Protein AF-A0A1M5XZ07-F1 (afdb_monomer)

Sequence (79 aa):
MHAGASANASEMQKNEARAAALELLRRSVAFKHDRLAIIRLVDAVKLDAAVESDLWSYCATVANALMDRGQLQKLQARS

Nearest PDB structures (foldseek):
  5lu1-assembly1_B  TM=7.102E-01  e=1.606E+00  Homo sapiens
  5lu1-assembly2_F  TM=6.857E-01  e=3.365E+00  Homo sapiens
  7nix-assembly1_A-2  TM=7.190E-01  e=5.181E+00  Homo sapiens
  7obt-assembly1_A-2  TM=6.463E-01  e=5.861E+00  Homo sapiens
  3p1p-assembly1_A  TM=6.384E-01  e=7.499E+00  Homo sapiens

Foldseek 3Di:
DDPDDDPCDDPVNLVVQLVVLQVQLVVCVVVVVLVSNLVSVVSNVVSVHDHDPVSVVSNVVSVVVVVVVVVVVVVVVVD

Solvent-accessible surface area (backbone atoms only — not comparable to full-atom values): 4546 Å² total; per-residue (Å²): 136,85,74,83,84,58,102,71,68,49,72,66,56,49,50,51,50,23,53,51,30,47,53,53,22,53,49,24,57,75,71,64,37,58,73,58,23,48,53,30,47,53,53,18,56,76,56,71,30,92,75,55,69,68,60,51,51,51,42,52,54,48,52,51,58,51,51,53,53,54,52,52,52,58,54,60,76,73,110

Organism: NCBI:txid658167

pLDDT: mean 87.75, std 14.98, range [37.91, 98.0]

Radius of gyration: 16.46 Å; Cα contacts (8 Å, |Δi|>4): 55; chains: 1; bounding box: 55×35×29 Å

Structure (mmCIF, N/CA/C/O backbone):
data_AF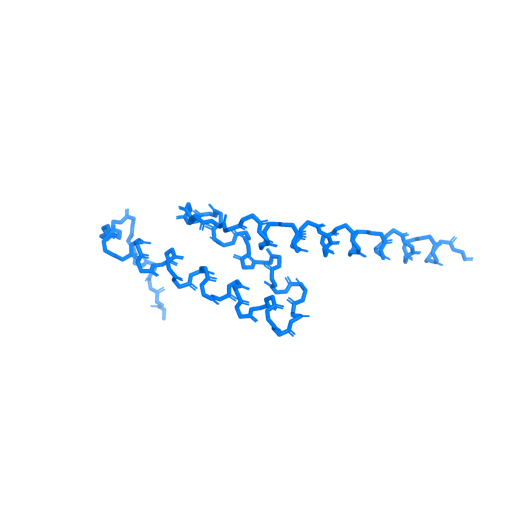-A0A1M5XZ07-F1
#
_entry.id   AF-A0A1M5XZ07-F1
#
loop_
_atom_site.group_PDB
_atom_site.id
_atom_site.type_symbol
_atom_site.label_atom_id
_atom_site.label_alt_id
_atom_site.label_comp_id
_atom_site.label_asym_id
_atom_site.label_entity_id
_atom_site.label_seq_id
_atom_site.pdbx_PDB_ins_code
_atom_site.Cartn_x
_atom_site.Cartn_y
_atom_site.Cartn_z
_atom_site.occupancy
_atom_site.B_iso_or_equiv
_atom_site.auth_seq_id
_atom_site.auth_comp_id
_atom_site.auth_asym_id
_atom_site.auth_atom_id
_atom_site.pdbx_PDB_model_num
ATOM 1 N N . MET A 1 1 ? -5.258 28.299 11.525 1.00 37.91 1 MET A N 1
ATOM 2 C CA . MET A 1 1 ? -5.266 27.229 12.545 1.00 37.91 1 MET A CA 1
ATOM 3 C C . MET A 1 1 ? -6.470 26.344 12.243 1.00 37.91 1 MET A C 1
ATOM 5 O O . MET A 1 1 ? -7.572 26.715 12.617 1.00 37.91 1 MET A O 1
ATOM 9 N N . HIS A 1 2 ? -6.324 25.267 11.464 1.00 45.25 2 HIS A N 1
ATOM 10 C CA . HIS A 1 2 ? -7.459 24.368 11.216 1.00 45.25 2 HIS A CA 1
ATOM 11 C C . HIS A 1 2 ? -7.466 23.286 12.287 1.00 45.25 2 HIS A C 1
ATOM 13 O O . HIS A 1 2 ? -6.632 22.384 12.283 1.00 45.25 2 HIS A O 1
ATOM 19 N N . ALA A 1 3 ? -8.372 23.466 13.247 1.00 47.00 3 ALA A N 1
ATOM 20 C CA . ALA A 1 3 ? -8.698 22.491 14.269 1.00 47.00 3 ALA A CA 1
ATOM 21 C C . ALA A 1 3 ? -9.027 21.145 13.608 1.00 47.00 3 ALA A C 1
ATOM 23 O O . ALA A 1 3 ? -9.809 21.092 12.657 1.00 47.00 3 ALA A O 1
ATOM 24 N N . GLY A 1 4 ? -8.403 20.076 14.106 1.00 51.97 4 GLY A N 1
ATOM 25 C CA . GLY A 1 4 ? -8.691 18.707 13.700 1.00 51.97 4 GLY A CA 1
ATOM 26 C C . GLY A 1 4 ? -10.163 18.398 13.946 1.00 51.97 4 GLY A C 1
ATOM 27 O O . GLY A 1 4 ? -10.599 18.289 15.091 1.00 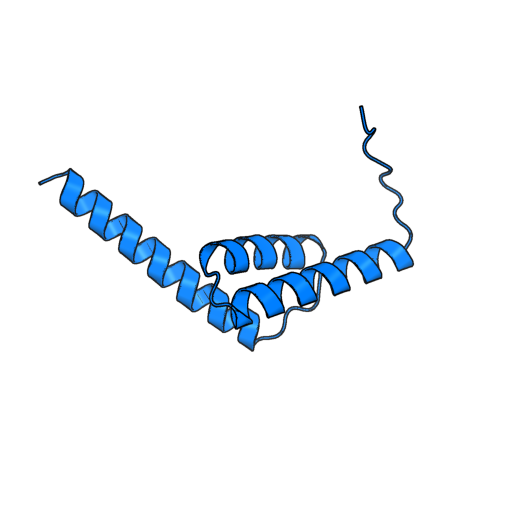51.97 4 GLY A O 1
ATOM 28 N N . ALA A 1 5 ? -10.930 18.304 12.863 1.00 54.03 5 ALA A N 1
ATOM 29 C CA . ALA A 1 5 ? -12.347 18.003 12.921 1.00 54.03 5 ALA A CA 1
ATOM 30 C C . ALA A 1 5 ? -12.547 16.503 13.178 1.00 54.03 5 ALA A C 1
ATOM 32 O O . ALA A 1 5 ? -12.560 15.685 12.266 1.00 54.03 5 ALA A O 1
ATOM 33 N N . SER A 1 6 ? -12.734 16.217 14.464 1.00 55.78 6 SER A N 1
ATOM 34 C CA . SER A 1 6 ? -13.738 15.305 15.006 1.00 55.78 6 SER A CA 1
ATOM 35 C C . SER A 1 6 ? -13.524 13.800 14.844 1.00 55.78 6 SER A C 1
ATOM 37 O O . SER A 1 6 ? -13.661 13.214 13.777 1.00 55.78 6 SER A O 1
ATOM 39 N N . ALA A 1 7 ? -13.397 13.154 16.004 1.00 58.28 7 ALA A N 1
ATOM 40 C CA . ALA A 1 7 ? -13.470 11.713 16.244 1.00 58.28 7 ALA A CA 1
ATOM 41 C C . ALA A 1 7 ? -14.808 11.041 15.830 1.00 58.28 7 ALA A C 1
ATOM 43 O O . ALA A 1 7 ? -15.005 9.866 16.115 1.00 58.28 7 ALA A O 1
ATOM 44 N N . ASN A 1 8 ? -15.701 11.760 15.135 1.00 57.78 8 ASN A N 1
ATOM 45 C CA . ASN A 1 8 ? -17.041 11.331 14.722 1.00 57.78 8 ASN A CA 1
ATOM 46 C C . ASN A 1 8 ? -17.293 11.624 13.230 1.00 57.78 8 ASN A C 1
ATOM 48 O O . ASN A 1 8 ? -18.311 12.216 12.873 1.00 57.78 8 ASN A O 1
ATOM 52 N N . ALA A 1 9 ? -16.363 11.252 12.347 1.00 66.81 9 ALA A N 1
ATOM 53 C CA . ALA A 1 9 ? -16.664 11.232 10.915 1.00 66.81 9 ALA A CA 1
ATOM 54 C C . ALA A 1 9 ? -17.871 10.313 10.665 1.00 66.81 9 ALA A C 1
ATOM 56 O O . ALA A 1 9 ? -17.931 9.207 11.216 1.00 66.81 9 ALA A O 1
ATOM 57 N N . SER A 1 10 ? -18.829 10.762 9.854 1.00 84.12 10 SER A N 1
ATOM 58 C CA . SER A 1 10 ? -19.968 9.926 9.478 1.00 84.12 10 SER A CA 1
ATOM 59 C C . SER A 1 10 ? -19.492 8.711 8.678 1.00 84.12 10 SER A C 1
ATOM 61 O O . SER A 1 10 ? -18.441 8.745 8.034 1.00 84.12 10 SER A O 1
ATOM 63 N N . GLU A 1 11 ? -20.270 7.630 8.674 1.00 86.12 11 GLU A N 1
ATOM 64 C CA . GLU A 1 11 ? -19.947 6.445 7.864 1.00 86.12 11 GLU A CA 1
ATOM 65 C C . GLU A 1 11 ? -19.799 6.786 6.373 1.00 86.12 11 GLU A C 1
ATOM 67 O O . GLU A 1 11 ? -18.955 6.220 5.682 1.00 86.12 11 GLU A O 1
ATOM 72 N N . MET A 1 12 ? -20.545 7.785 5.890 1.00 88.38 12 MET A N 1
ATOM 73 C CA . MET A 1 12 ? -20.399 8.314 4.533 1.00 88.38 12 MET A CA 1
ATOM 74 C C . MET A 1 12 ? -19.009 8.924 4.311 1.00 88.38 12 MET A C 1
ATOM 76 O O . MET A 1 12 ? -18.329 8.549 3.363 1.00 88.38 12 MET A O 1
ATOM 80 N N . GLN A 1 13 ? -18.540 9.778 5.225 1.00 90.69 13 GLN A N 1
ATOM 81 C CA . GLN A 1 13 ? -17.207 10.388 5.135 1.00 90.69 13 GLN A CA 1
ATOM 82 C C . GLN A 1 13 ? -16.087 9.345 5.228 1.00 90.69 13 GLN A C 1
ATOM 84 O O . GLN A 1 13 ? -15.071 9.459 4.543 1.00 90.69 13 GLN A O 1
ATOM 89 N N . LYS A 1 14 ? -16.264 8.301 6.048 1.00 91.62 14 LYS A N 1
ATOM 90 C CA . LYS A 1 14 ? -15.307 7.187 6.128 1.00 91.62 14 LYS A CA 1
ATOM 91 C C . LYS A 1 14 ? -15.247 6.407 4.816 1.00 91.62 14 LYS A C 1
ATOM 93 O O . LYS A 1 14 ? -14.157 6.088 4.347 1.00 91.62 14 LYS A O 1
ATOM 98 N N . ASN A 1 15 ? -16.396 6.134 4.201 1.00 93.31 15 ASN A N 1
ATOM 99 C CA . ASN A 1 15 ? -16.457 5.447 2.912 1.00 93.31 15 ASN A CA 1
ATOM 100 C C . ASN A 1 15 ? -15.846 6.286 1.783 1.00 93.31 15 ASN A C 1
ATOM 102 O O . ASN A 1 15 ? -15.082 5.754 0.979 1.00 93.31 15 ASN A O 1
ATOM 106 N N . GLU A 1 16 ? -16.097 7.595 1.762 1.00 94.75 16 GLU A N 1
ATOM 107 C CA . GLU A 1 16 ? -15.451 8.522 0.826 1.00 94.75 16 GLU A CA 1
ATOM 108 C C . GLU A 1 16 ? -13.931 8.553 1.019 1.00 94.75 16 GLU A C 1
ATOM 110 O O . GLU A 1 16 ? -13.184 8.474 0.044 1.00 94.75 16 GLU A O 1
ATOM 115 N N . ALA A 1 17 ? -13.457 8.594 2.267 1.00 94.81 17 ALA A N 1
ATOM 116 C CA . ALA A 1 17 ? -12.029 8.564 2.572 1.00 94.81 17 ALA A CA 1
ATOM 117 C C . ALA A 1 17 ? -11.364 7.261 2.097 1.00 94.81 17 ALA A C 1
ATOM 119 O O . ALA A 1 17 ? -10.294 7.308 1.485 1.00 94.81 17 ALA A O 1
ATOM 120 N N . ARG A 1 18 ? -12.007 6.106 2.318 1.00 96.56 18 ARG A N 1
ATOM 121 C CA . ARG A 1 18 ? -11.542 4.800 1.816 1.00 96.56 18 ARG A CA 1
ATOM 122 C C . ARG A 1 18 ? -11.449 4.788 0.292 1.00 96.56 18 ARG A C 1
ATOM 124 O O . ARG A 1 18 ? -10.410 4.419 -0.253 1.00 96.56 18 ARG A O 1
ATOM 131 N N . ALA A 1 19 ? -12.505 5.228 -0.392 1.00 96.56 19 ALA A N 1
ATOM 132 C CA . ALA A 1 19 ? -12.543 5.283 -1.852 1.00 96.56 19 ALA A CA 1
ATOM 133 C C . ALA A 1 19 ? -11.454 6.212 -2.412 1.00 96.56 19 ALA A C 1
ATOM 135 O O . ALA A 1 19 ? -10.726 5.841 -3.333 1.00 96.56 19 ALA A O 1
ATOM 136 N N . ALA A 1 20 ? -11.282 7.391 -1.810 1.00 97.38 20 ALA A N 1
ATOM 137 C CA . ALA A 1 20 ? -10.249 8.341 -2.204 1.00 97.38 20 ALA A CA 1
ATOM 138 C C . ALA A 1 20 ? -8.834 7.775 -2.004 1.00 97.38 20 ALA A C 1
ATOM 140 O O . ALA A 1 20 ? -7.980 7.931 -2.879 1.00 97.38 20 ALA A O 1
ATOM 141 N N . ALA A 1 21 ? -8.577 7.091 -0.885 1.00 97.56 21 ALA A N 1
ATOM 142 C CA . ALA A 1 21 ? -7.285 6.463 -0.623 1.00 97.56 21 ALA A CA 1
ATOM 143 C C . ALA A 1 21 ? -6.944 5.387 -1.667 1.00 97.56 21 ALA A C 1
ATOM 145 O O . ALA A 1 21 ? -5.814 5.355 -2.163 1.00 97.56 21 ALA A O 1
ATOM 146 N N . LEU A 1 22 ? -7.924 4.564 -2.061 1.00 97.69 22 LEU A N 1
ATOM 147 C CA . LEU A 1 22 ? -7.752 3.557 -3.112 1.00 97.69 22 LEU A CA 1
ATOM 148 C C . LEU A 1 22 ? 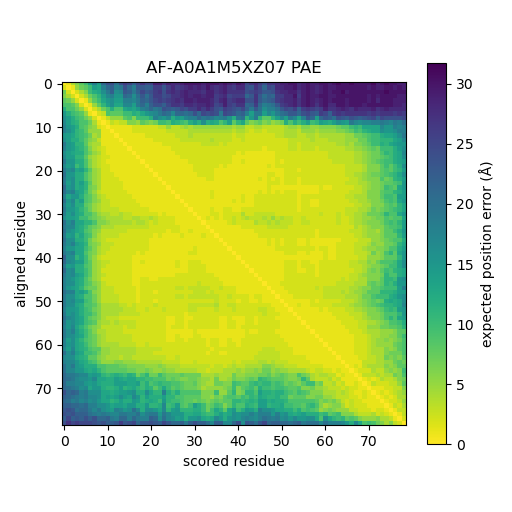-7.457 4.189 -4.474 1.00 97.69 22 LEU A C 1
ATOM 150 O O . LEU A 1 22 ? -6.517 3.774 -5.150 1.00 97.69 22 LEU A O 1
ATOM 154 N N . GLU A 1 23 ? -8.193 5.229 -4.865 1.00 98.00 23 GLU A N 1
ATOM 155 C CA . GLU A 1 23 ? -7.949 5.924 -6.134 1.00 98.00 23 GLU A CA 1
ATOM 156 C C . GLU A 1 23 ? -6.563 6.576 -6.188 1.00 98.00 23 GLU A C 1
ATOM 158 O O . GLU A 1 23 ? -5.869 6.515 -7.207 1.00 98.00 23 GLU A O 1
ATOM 163 N N . LEU A 1 24 ? -6.112 7.165 -5.079 1.00 97.88 24 LEU A N 1
ATOM 164 C CA . LEU A 1 24 ? -4.764 7.725 -4.983 1.00 97.88 24 LEU A CA 1
ATOM 165 C C . LEU A 1 24 ? -3.684 6.644 -5.084 1.00 97.88 24 LEU A C 1
ATOM 167 O O . LEU A 1 24 ? -2.664 6.866 -5.747 1.00 97.88 24 LEU A O 1
ATOM 171 N N . LEU A 1 25 ? -3.896 5.482 -4.462 1.00 97.94 25 LEU A N 1
ATOM 172 C CA . LEU A 1 25 ? -2.996 4.339 -4.582 1.00 97.94 25 LEU A CA 1
ATOM 173 C C . LEU A 1 25 ? -2.929 3.844 -6.032 1.00 97.94 25 LEU A C 1
ATOM 175 O O . LEU A 1 25 ? -1.838 3.789 -6.599 1.00 97.94 25 LEU A O 1
ATOM 179 N N . ARG A 1 26 ? -4.080 3.573 -6.660 1.00 97.88 26 ARG A N 1
ATOM 180 C CA . ARG A 1 26 ? -4.176 3.124 -8.061 1.00 97.88 26 ARG A CA 1
ATOM 181 C C . ARG A 1 26 ? -3.450 4.068 -9.009 1.00 97.88 26 ARG A C 1
ATOM 183 O O . ARG A 1 26 ? -2.626 3.628 -9.806 1.00 97.88 26 ARG A O 1
ATOM 190 N N . ARG A 1 27 ? -3.685 5.378 -8.882 1.00 97.75 27 ARG A N 1
ATOM 191 C CA . ARG A 1 27 ? -2.988 6.392 -9.690 1.00 97.75 27 ARG A CA 1
ATOM 192 C C . ARG A 1 27 ? -1.484 6.366 -9.452 1.00 97.75 27 ARG A C 1
ATOM 194 O O . ARG A 1 27 ? -0.721 6.403 -10.410 1.00 97.75 27 ARG A O 1
ATOM 201 N N . SER A 1 28 ? -1.045 6.264 -8.199 1.00 97.56 28 SER A N 1
ATOM 202 C CA . SER A 1 28 ? 0.387 6.202 -7.878 1.00 97.56 28 SER A CA 1
ATOM 203 C C . SER A 1 28 ? 1.061 4.989 -8.527 1.00 97.56 28 SER A C 1
ATOM 205 O O . SER A 1 28 ? 2.159 5.123 -9.062 1.00 97.56 28 SER A O 1
ATOM 207 N N . VAL A 1 29 ? 0.390 3.833 -8.544 1.00 97.38 29 VAL A N 1
ATOM 208 C CA . VAL A 1 29 ? 0.866 2.621 -9.232 1.00 97.38 29 VAL A CA 1
ATOM 209 C C . VAL A 1 29 ? 0.862 2.797 -10.752 1.00 97.38 29 VAL A C 1
ATOM 211 O O . VAL A 1 29 ? 1.845 2.451 -11.410 1.00 97.38 29 VAL A O 1
ATOM 214 N N . ALA A 1 30 ? -0.199 3.377 -11.319 1.00 97.00 30 ALA A N 1
ATOM 215 C CA . ALA A 1 30 ? -0.305 3.634 -12.755 1.00 97.00 30 ALA A CA 1
ATOM 216 C C . ALA A 1 30 ? 0.824 4.549 -13.263 1.00 97.00 30 ALA A C 1
ATOM 218 O O . ALA A 1 30 ? 1.424 4.271 -14.298 1.00 97.00 30 ALA A O 1
ATOM 219 N N . PHE A 1 31 ? 1.173 5.584 -12.494 1.00 96.81 31 PHE A N 1
ATOM 220 C CA . PHE A 1 31 ? 2.274 6.504 -12.802 1.00 96.81 31 PHE A CA 1
ATOM 221 C C . PHE A 1 31 ? 3.653 6.018 -12.327 1.00 96.81 31 PHE A C 1
ATOM 223 O O . PHE A 1 31 ? 4.628 6.753 -12.459 1.00 96.81 31 PHE A O 1
ATOM 230 N N . LYS A 1 32 ? 3.763 4.798 -11.778 1.00 94.25 32 LYS A N 1
ATOM 231 C CA . LYS A 1 32 ? 5.025 4.224 -11.267 1.00 94.25 32 LYS A CA 1
ATOM 232 C C . LYS A 1 32 ? 5.714 5.098 -10.211 1.00 94.25 32 LYS A C 1
ATOM 234 O O . LYS A 1 32 ? 6.937 5.130 -10.091 1.00 94.25 32 LYS A O 1
ATOM 239 N N . HIS A 1 33 ? 4.930 5.811 -9.405 1.00 96.44 33 HIS A N 1
ATOM 240 C CA . HIS A 1 33 ? 5.435 6.585 -8.276 1.00 96.44 33 HIS A CA 1
ATOM 241 C C . HIS A 1 33 ? 5.682 5.673 -7.070 1.00 96.44 33 HIS A C 1
ATOM 243 O O . HIS A 1 33 ? 4.974 5.745 -6.071 1.00 96.44 33 HIS A O 1
ATOM 249 N N . ASP A 1 34 ? 6.707 4.831 -7.158 1.00 94.69 34 ASP A N 1
ATOM 250 C CA . ASP A 1 34 ? 7.028 3.755 -6.214 1.00 94.69 34 ASP A CA 1
ATOM 251 C C . ASP A 1 34 ? 6.918 4.146 -4.738 1.00 94.69 34 ASP A C 1
ATOM 253 O O . ASP A 1 34 ? 6.101 3.604 -3.995 1.00 94.69 34 ASP A O 1
ATOM 257 N N . ARG A 1 35 ? 7.700 5.139 -4.302 1.00 95.12 35 ARG A N 1
ATOM 258 C CA . ARG A 1 35 ? 7.705 5.565 -2.896 1.00 95.12 35 ARG A CA 1
ATOM 259 C C . ARG A 1 35 ? 6.346 6.114 -2.456 1.00 95.12 35 ARG A C 1
ATOM 261 O O . ARG A 1 35 ? 5.922 5.865 -1.330 1.00 95.12 35 ARG A O 1
ATOM 268 N N . LEU A 1 36 ? 5.672 6.856 -3.333 1.00 96.75 36 LEU A N 1
ATOM 269 C CA . LEU A 1 36 ? 4.356 7.417 -3.041 1.00 96.75 36 LEU A CA 1
ATOM 270 C C . LEU A 1 36 ? 3.290 6.319 -2.973 1.00 96.75 36 LEU A C 1
ATOM 272 O O . LEU A 1 36 ? 2.441 6.372 -2.092 1.00 96.75 36 LEU A O 1
ATOM 276 N N . ALA A 1 37 ? 3.367 5.305 -3.836 1.00 97.50 37 ALA A N 1
ATOM 277 C CA . ALA A 1 37 ? 2.476 4.152 -3.811 1.00 97.50 37 ALA A CA 1
ATOM 278 C C . ALA A 1 37 ? 2.572 3.406 -2.471 1.00 97.50 37 ALA A C 1
ATOM 280 O O . ALA A 1 37 ? 1.541 3.104 -1.881 1.00 97.50 37 ALA A O 1
ATOM 281 N N . ILE A 1 38 ? 3.780 3.208 -1.922 1.00 97.12 38 ILE A N 1
ATOM 282 C CA . ILE A 1 38 ? 3.948 2.620 -0.578 1.00 97.12 38 ILE A CA 1
ATOM 283 C C . ILE A 1 38 ? 3.281 3.477 0.506 1.00 97.12 38 ILE A C 1
ATOM 285 O O . ILE A 1 38 ? 2.572 2.949 1.359 1.00 97.12 38 ILE A O 1
ATOM 289 N N . ILE A 1 39 ? 3.469 4.800 0.471 1.00 97.06 39 ILE A N 1
ATOM 290 C CA . ILE A 1 39 ? 2.841 5.713 1.443 1.00 97.06 39 ILE A CA 1
ATOM 291 C C . ILE A 1 39 ? 1.310 5.631 1.345 1.00 97.06 39 ILE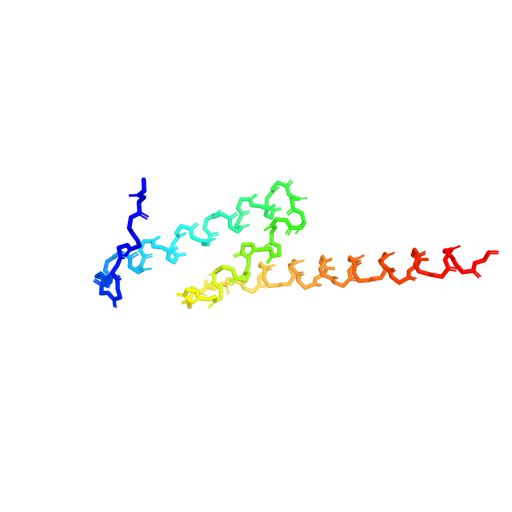 A C 1
ATOM 293 O O . ILE A 1 39 ? 0.632 5.500 2.361 1.00 97.06 39 ILE A O 1
ATOM 297 N N . ARG A 1 40 ? 0.762 5.646 0.125 1.00 97.75 40 ARG A N 1
ATOM 298 C CA . ARG A 1 40 ? -0.686 5.559 -0.110 1.00 97.75 40 ARG A CA 1
ATOM 299 C C . ARG A 1 40 ? -1.276 4.203 0.252 1.00 97.75 40 ARG A C 1
ATOM 301 O O . ARG A 1 40 ? -2.415 4.158 0.702 1.00 97.75 40 ARG A O 1
ATOM 308 N N . LEU A 1 41 ? -0.510 3.122 0.124 1.00 97.38 41 LEU A N 1
ATOM 309 C CA . LEU A 1 41 ? -0.920 1.815 0.625 1.00 97.38 41 LEU A CA 1
ATOM 310 C C . LEU A 1 41 ? -1.087 1.843 2.147 1.00 97.38 41 LEU A C 1
ATOM 312 O O . LEU A 1 41 ? -2.103 1.384 2.657 1.00 97.38 41 LEU A O 1
ATOM 316 N N . VAL A 1 42 ? -0.134 2.433 2.875 1.00 96.94 42 VAL A N 1
ATOM 317 C CA . VAL A 1 42 ? -0.245 2.584 4.334 1.00 96.94 42 VAL A CA 1
ATOM 318 C C . VAL A 1 42 ? -1.473 3.417 4.713 1.00 96.94 42 VAL A C 1
ATOM 320 O O . VAL A 1 42 ? -2.175 3.056 5.656 1.00 96.94 42 VAL A O 1
ATOM 323 N N . ASP A 1 43 ? -1.760 4.497 3.982 1.00 96.94 43 ASP A N 1
ATOM 324 C CA . ASP A 1 43 ? -2.970 5.303 4.196 1.00 96.94 43 ASP A CA 1
ATOM 325 C C . ASP A 1 43 ? -4.250 4.473 3.979 1.00 96.94 43 ASP A C 1
ATOM 327 O O . ASP A 1 43 ? -5.151 4.501 4.816 1.00 96.94 43 ASP A O 1
ATOM 331 N N . ALA A 1 44 ? -4.319 3.698 2.891 1.00 97.00 44 ALA A N 1
ATOM 332 C CA . ALA A 1 44 ? -5.465 2.844 2.578 1.00 97.00 44 ALA A CA 1
ATOM 333 C C . ALA A 1 44 ? -5.697 1.767 3.653 1.00 97.00 44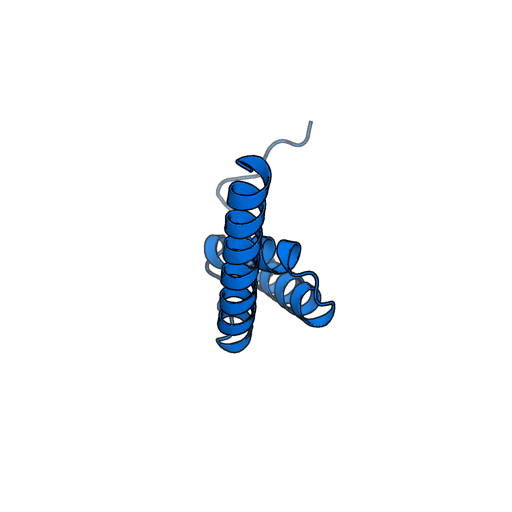 ALA A C 1
ATOM 335 O O . ALA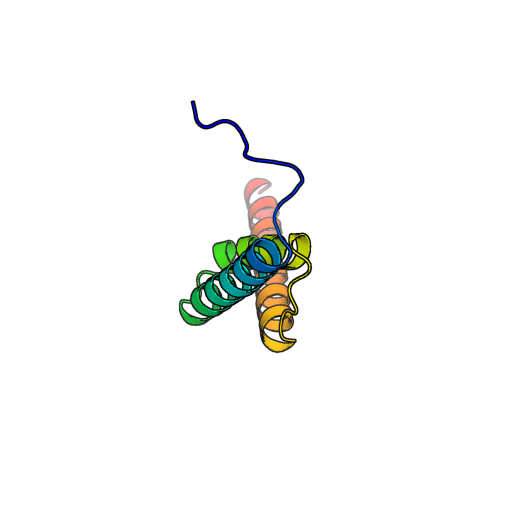 A 1 44 ? -6.831 1.566 4.082 1.00 97.00 44 ALA A O 1
ATOM 336 N N . VAL A 1 45 ? -4.627 1.136 4.150 1.00 96.62 45 VAL A N 1
ATOM 337 C CA . VAL A 1 45 ? -4.696 0.145 5.238 1.00 96.62 45 VAL A CA 1
ATOM 338 C C . VAL A 1 45 ? -5.172 0.782 6.542 1.00 96.62 45 VAL A C 1
ATOM 340 O O . VAL A 1 45 ? -6.035 0.230 7.215 1.00 96.62 45 VAL A O 1
ATOM 343 N N . LYS A 1 46 ? -4.662 1.969 6.898 1.00 96.00 46 LYS A N 1
ATOM 344 C CA . LYS A 1 46 ? -5.097 2.695 8.106 1.00 96.00 46 LYS A CA 1
ATOM 345 C C . LYS A 1 46 ? -6.578 3.071 8.077 1.00 96.00 46 LYS A C 1
ATOM 347 O O . LYS A 1 46 ? -7.188 3.201 9.133 1.00 96.00 46 LYS A O 1
ATOM 352 N N . LEU A 1 47 ? -7.133 3.272 6.885 1.00 95.38 47 LEU A N 1
ATOM 353 C CA . LEU A 1 47 ? -8.547 3.577 6.672 1.00 95.38 47 LEU A CA 1
ATOM 354 C C . LEU A 1 47 ? -9.421 2.322 6.532 1.00 95.38 47 LEU A C 1
ATOM 356 O O . LEU A 1 47 ? -10.630 2.455 6.334 1.00 95.38 47 LEU A O 1
ATOM 360 N N . ASP A 1 48 ? -8.834 1.127 6.647 1.00 94.94 48 ASP A N 1
ATOM 361 C CA . ASP A 1 48 ? -9.516 -0.154 6.447 1.00 94.94 48 ASP A CA 1
ATOM 362 C C . ASP A 1 48 ? -10.168 -0.241 5.052 1.00 94.94 48 ASP A C 1
ATOM 364 O O . ASP A 1 48 ? -11.310 -0.665 4.877 1.00 94.94 48 ASP A O 1
ATOM 368 N N . ALA A 1 49 ? -9.465 0.271 4.036 1.00 95.62 49 ALA A N 1
ATOM 369 C CA . ALA A 1 49 ? -9.913 0.197 2.655 1.00 95.62 49 ALA A CA 1
ATOM 370 C C . ALA A 1 49 ? -9.613 -1.189 2.063 1.00 95.62 49 ALA A C 1
ATOM 372 O O . ALA A 1 49 ? -8.543 -1.760 2.283 1.00 95.62 49 ALA A O 1
ATOM 373 N N . ALA A 1 50 ? -10.535 -1.709 1.253 1.00 95.38 50 ALA A N 1
ATOM 374 C CA . ALA A 1 50 ? -10.364 -2.979 0.554 1.00 95.38 50 ALA A CA 1
ATOM 375 C C . ALA A 1 50 ? -9.369 -2.829 -0.610 1.00 95.38 50 ALA A C 1
ATOM 377 O O . ALA A 1 50 ? -9.742 -2.502 -1.736 1.00 95.38 50 ALA A O 1
ATOM 378 N N . VAL A 1 51 ? -8.084 -3.026 -0.321 1.00 96.31 51 VAL A N 1
ATOM 379 C CA . VAL A 1 51 ? -7.009 -2.951 -1.315 1.00 96.31 51 VAL A CA 1
ATOM 380 C C . VAL A 1 51 ? -6.956 -4.244 -2.133 1.00 96.31 51 VAL A C 1
ATOM 382 O O . VAL A 1 51 ? -6.867 -5.339 -1.580 1.00 96.31 51 VAL A O 1
ATOM 385 N N . GLU A 1 52 ? -6.974 -4.104 -3.457 1.00 95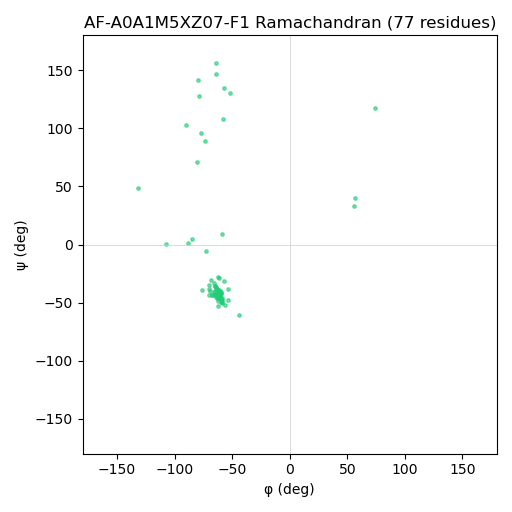.50 52 GLU A N 1
ATOM 386 C CA . GLU A 1 52 ? -6.877 -5.212 -4.414 1.00 95.50 52 GLU A CA 1
ATOM 387 C C . GLU A 1 52 ? -5.530 -5.944 -4.319 1.00 95.50 52 GLU A C 1
ATOM 389 O O . GLU A 1 52 ? -4.487 -5.328 -4.075 1.00 95.50 52 GLU A O 1
ATOM 394 N N . SER A 1 53 ? -5.534 -7.259 -4.566 1.00 94.94 53 SER A N 1
ATOM 395 C CA . SER A 1 53 ? -4.336 -8.114 -4.512 1.00 94.94 53 SER A CA 1
ATOM 396 C C . SER A 1 53 ? -3.192 -7.594 -5.379 1.00 94.94 53 SER A C 1
ATOM 398 O O . SER A 1 53 ? -2.039 -7.623 -4.963 1.00 94.94 53 SER A O 1
ATOM 400 N N . ASP A 1 54 ? -3.503 -7.062 -6.557 1.00 96.12 54 ASP A N 1
ATOM 401 C CA . ASP A 1 54 ? -2.489 -6.624 -7.515 1.00 96.12 54 ASP A CA 1
ATOM 402 C C . ASP A 1 54 ? -1.748 -5.374 -7.022 1.00 96.12 54 ASP A C 1
ATOM 404 O O . ASP A 1 54 ? -0.537 -5.238 -7.217 1.00 96.12 54 ASP A O 1
ATOM 408 N N . LEU A 1 55 ? -2.452 -4.482 -6.314 1.00 96.62 55 LEU A N 1
ATOM 409 C CA . LEU A 1 55 ? -1.855 -3.309 -5.674 1.00 96.62 55 LEU A CA 1
ATOM 410 C C . LEU A 1 55 ? -0.959 -3.729 -4.505 1.00 96.62 55 LEU A C 1
ATOM 412 O O . LEU A 1 55 ? 0.139 -3.191 -4.352 1.00 96.62 55 LEU A O 1
ATOM 416 N N . TRP A 1 56 ? -1.383 -4.730 -3.726 1.00 96.75 56 TRP A N 1
ATOM 417 C CA . TRP A 1 56 ? -0.548 -5.338 -2.690 1.00 96.75 56 TRP A CA 1
ATOM 418 C C . TRP A 1 56 ? 0.734 -5.930 -3.264 1.00 96.75 56 TRP A C 1
ATOM 420 O O . TRP A 1 56 ? 1.820 -5.615 -2.777 1.00 96.75 56 TRP A O 1
ATOM 430 N N . SER A 1 57 ? 0.622 -6.751 -4.309 1.00 97.25 57 SER A N 1
ATOM 431 C CA . SER A 1 57 ? 1.770 -7.376 -4.963 1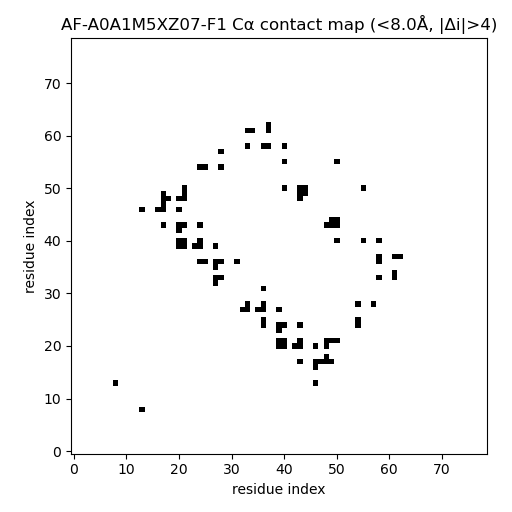.00 97.25 57 SER A CA 1
ATOM 432 C C . SER A 1 57 ? 2.734 -6.333 -5.519 1.00 97.25 57 SER A C 1
ATOM 434 O O . SER A 1 57 ? 3.930 -6.413 -5.243 1.00 97.25 57 SER A O 1
ATOM 436 N N . TYR A 1 58 ? 2.229 -5.311 -6.222 1.00 96.06 58 TYR A N 1
ATOM 437 C CA . TYR A 1 58 ? 3.061 -4.219 -6.731 1.00 96.06 58 TYR A CA 1
ATOM 438 C C . TYR A 1 58 ? 3.844 -3.534 -5.606 1.00 96.06 58 TYR A C 1
ATOM 440 O O . TYR A 1 58 ? 5.067 -3.393 -5.677 1.00 96.06 58 TYR A O 1
ATOM 448 N N . CYS A 1 59 ? 3.149 -3.126 -4.544 1.00 96.69 59 CYS A N 1
ATOM 449 C CA . CYS A 1 59 ? 3.773 -2.443 -3.422 1.00 96.69 59 CYS A CA 1
ATOM 450 C C . CYS A 1 59 ? 4.762 -3.341 -2.667 1.00 96.69 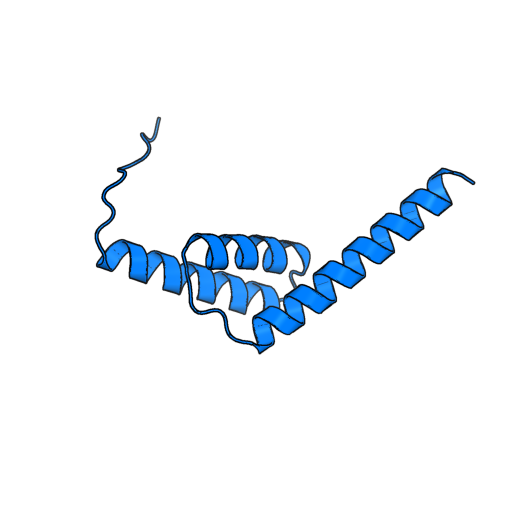59 CYS A C 1
ATOM 452 O O . CYS A 1 59 ? 5.812 -2.856 -2.254 1.00 96.69 59 CYS A O 1
ATOM 454 N N . ALA A 1 60 ? 4.493 -4.641 -2.529 1.00 96.31 60 ALA A N 1
ATOM 455 C CA . ALA A 1 60 ? 5.439 -5.581 -1.932 1.00 96.31 60 ALA A CA 1
ATOM 456 C C . ALA A 1 60 ? 6.733 -5.680 -2.759 1.00 96.31 60 ALA A C 1
ATOM 458 O O . ALA A 1 60 ? 7.831 -5.569 -2.209 1.00 96.31 60 ALA A O 1
ATOM 459 N N . THR A 1 61 ? 6.619 -5.808 -4.085 1.00 96.56 61 THR A N 1
ATOM 460 C CA . THR A 1 61 ? 7.776 -5.826 -4.993 1.00 96.56 61 THR A CA 1
ATOM 461 C C . THR A 1 61 ? 8.598 -4.544 -4.881 1.00 96.56 61 THR A C 1
ATOM 463 O O . THR A 1 61 ? 9.820 -4.599 -4.730 1.00 96.56 61 THR A O 1
ATOM 466 N N . VAL A 1 62 ? 7.938 -3.385 -4.909 1.00 95.12 62 VAL A N 1
ATOM 467 C CA . VAL A 1 62 ? 8.601 -2.082 -4.787 1.00 95.12 62 VAL A CA 1
ATOM 468 C C . VAL A 1 62 ? 9.285 -1.917 -3.429 1.00 95.12 62 VAL A C 1
ATOM 470 O O . VAL A 1 62 ? 10.422 -1.444 -3.373 1.00 95.12 62 VAL A O 1
ATOM 473 N N . ALA A 1 63 ? 8.625 -2.306 -2.336 1.00 94.25 63 ALA A N 1
ATOM 474 C CA . ALA A 1 63 ? 9.183 -2.203 -0.991 1.00 94.25 63 ALA A CA 1
ATOM 475 C C . ALA A 1 63 ? 10.476 -3.019 -0.859 1.00 94.25 63 ALA A C 1
ATOM 477 O O . ALA A 1 63 ? 11.488 -2.476 -0.412 1.00 94.25 63 ALA A O 1
ATOM 478 N N . ASN A 1 64 ? 10.475 -4.269 -1.334 1.00 94.25 64 ASN A N 1
ATOM 479 C CA . ASN A 1 64 ? 11.667 -5.120 -1.343 1.00 94.25 64 ASN A CA 1
ATOM 480 C C . ASN A 1 64 ? 12.807 -4.476 -2.148 1.00 94.25 64 ASN A C 1
ATOM 482 O O . ASN A 1 64 ? 13.903 -4.279 -1.626 1.00 94.25 64 ASN A O 1
ATOM 486 N N . ALA A 1 65 ? 12.525 -4.009 -3.368 1.00 92.38 65 ALA A N 1
ATOM 487 C CA . ALA A 1 65 ? 13.528 -3.367 -4.219 1.00 92.38 65 ALA A CA 1
ATOM 488 C C . ALA A 1 65 ? 14.116 -2.070 -3.620 1.00 92.38 65 ALA A C 1
ATOM 490 O O . ALA A 1 65 ? 15.240 -1.671 -3.941 1.00 92.38 65 ALA A O 1
ATOM 491 N N . LEU A 1 66 ? 13.361 -1.352 -2.782 1.00 90.56 66 LEU A N 1
ATOM 492 C CA . LEU A 1 66 ? 13.862 -0.179 -2.059 1.00 90.56 66 LEU A CA 1
ATOM 493 C C . LEU A 1 66 ? 14.744 -0.573 -0.867 1.00 90.56 66 LEU A C 1
ATOM 495 O O . LEU A 1 66 ? 15.762 0.081 -0.632 1.00 90.56 66 LEU A O 1
ATOM 499 N N . MET A 1 67 ? 14.385 -1.634 -0.139 1.00 87.94 67 MET A N 1
ATOM 500 C CA . MET A 1 67 ? 15.195 -2.158 0.964 1.00 87.94 67 MET A CA 1
ATOM 501 C C . MET A 1 67 ? 16.551 -2.659 0.464 1.00 87.94 67 MET A C 1
ATOM 503 O O . MET A 1 67 ? 17.576 -2.265 1.023 1.00 87.94 67 MET A O 1
ATOM 507 N N . ASP A 1 68 ? 16.564 -3.421 -0.631 1.00 87.69 68 ASP A N 1
ATOM 508 C CA . ASP A 1 68 ? 17.789 -3.937 -1.250 1.00 87.69 68 ASP A CA 1
ATOM 509 C C . ASP A 1 68 ? 18.724 -2.795 -1.669 1.00 87.69 68 ASP A C 1
ATOM 511 O O . ASP A 1 68 ? 19.909 -2.779 -1.328 1.00 87.69 68 ASP A O 1
ATOM 515 N N . ARG A 1 69 ? 18.180 -1.758 -2.323 1.00 87.12 69 ARG A N 1
ATOM 516 C CA . ARG A 1 69 ? 18.950 -0.554 -2.682 1.00 87.12 69 ARG A CA 1
ATOM 517 C C . ARG A 1 69 ? 19.541 0.149 -1.460 1.00 87.12 69 ARG A C 1
ATOM 519 O O . ARG A 1 69 ? 20.695 0.572 -1.501 1.00 87.12 69 ARG A O 1
ATOM 526 N N . GLY A 1 70 ? 18.783 0.257 -0.371 1.00 83.31 70 GLY A N 1
ATOM 527 C CA . GLY A 1 70 ? 19.273 0.841 0.879 1.00 83.31 70 GLY A CA 1
ATOM 528 C C . GLY A 1 70 ? 20.395 0.021 1.526 1.00 83.31 70 GLY A C 1
ATOM 529 O O . GLY A 1 70 ? 21.326 0.595 2.092 1.00 83.31 70 GLY A O 1
ATOM 530 N N . GLN A 1 71 ? 20.342 -1.310 1.433 1.00 80.69 71 GLN A N 1
ATOM 531 C CA . GLN A 1 71 ? 21.407 -2.189 1.924 1.00 80.69 71 GLN A CA 1
ATOM 532 C C . GLN A 1 71 ? 22.691 -2.043 1.100 1.00 80.69 71 GLN A C 1
ATOM 534 O O . GLN A 1 71 ? 23.769 -1.906 1.678 1.00 80.69 71 GLN A O 1
ATOM 539 N N . LEU A 1 72 ? 22.578 -1.986 -0.230 1.00 77.56 72 LEU A N 1
ATOM 540 C CA . LEU A 1 72 ? 23.725 -1.781 -1.121 1.00 77.56 72 LEU A CA 1
ATOM 541 C C . LEU A 1 72 ? 24.433 -0.446 -0.850 1.00 77.56 72 LEU A C 1
ATOM 543 O O . LEU A 1 72 ? 25.655 -0.417 -0.719 1.00 77.56 72 LEU A O 1
ATOM 547 N N . GLN A 1 73 ? 23.680 0.643 -0.671 1.00 81.12 73 GLN A N 1
ATOM 548 C CA . GLN A 1 73 ? 24.258 1.951 -0.332 1.00 81.12 73 GLN A CA 1
ATOM 549 C C . GLN A 1 73 ? 25.010 1.927 1.007 1.00 81.12 73 GLN A C 1
ATOM 551 O O . GLN A 1 73 ? 26.081 2.520 1.129 1.00 81.12 73 GLN A O 1
ATOM 556 N N . LYS A 1 74 ? 24.491 1.208 2.012 1.00 79.81 74 LYS A N 1
ATOM 557 C CA . LYS A 1 74 ? 25.168 1.051 3.312 1.00 79.81 74 LYS A CA 1
ATOM 558 C C . LYS A 1 74 ? 26.480 0.273 3.208 1.00 79.81 74 LYS A C 1
ATOM 560 O O . LYS A 1 74 ? 27.390 0.553 3.981 1.00 79.81 74 LYS A O 1
ATOM 565 N N . LEU A 1 75 ? 26.579 -0.702 2.303 1.00 79.38 75 LEU A N 1
ATOM 566 C CA . LEU A 1 75 ? 27.829 -1.429 2.050 1.00 79.38 75 LEU A CA 1
ATOM 567 C C . LEU A 1 75 ? 28.858 -0.527 1.357 1.00 79.38 75 LEU A C 1
ATOM 569 O O . LEU A 1 75 ? 30.012 -0.484 1.776 1.00 79.38 75 LEU A O 1
ATOM 573 N N . GLN A 1 76 ? 28.422 0.254 0.365 1.00 74.75 76 GLN A N 1
ATOM 574 C CA . GLN A 1 76 ? 29.283 1.198 -0.353 1.00 74.75 76 GLN A CA 1
ATOM 575 C C . GLN A 1 76 ? 29.819 2.318 0.549 1.00 74.75 76 GLN A C 1
ATOM 577 O O . GLN A 1 76 ? 30.979 2.681 0.434 1.00 74.75 76 GLN A O 1
ATOM 582 N N . ALA A 1 77 ? 29.019 2.825 1.490 1.00 76.62 77 ALA A N 1
ATOM 583 C CA . ALA A 1 77 ? 29.447 3.870 2.426 1.00 76.62 77 ALA A CA 1
ATOM 584 C C . ALA A 1 77 ? 30.435 3.391 3.515 1.00 76.62 77 ALA A C 1
ATOM 586 O O . ALA A 1 77 ? 30.892 4.198 4.322 1.00 76.62 77 ALA A O 1
ATOM 587 N N . ARG A 1 78 ? 30.722 2.084 3.587 1.00 64.75 78 ARG A N 1
ATOM 588 C CA . ARG A 1 78 ? 31.670 1.471 4.538 1.00 64.75 78 ARG A CA 1
ATOM 589 C C . ARG A 1 78 ? 32.973 1.006 3.873 1.00 64.75 78 ARG A C 1
ATOM 591 O O . ARG A 1 78 ? 33.797 0.413 4.567 1.00 64.75 78 ARG A O 1
ATOM 598 N N . SER A 1 79 ? 33.106 1.216 2.560 1.00 54.47 79 SER A N 1
ATOM 599 C CA . SER A 1 79 ? 34.285 0.893 1.739 1.00 54.47 79 SER A CA 1
ATOM 600 C C . SER A 1 79 ? 35.148 2.136 1.559 1.00 54.47 79 SER A C 1
ATOM 602 O O . SER A 1 79 ? 36.385 1.981 1.538 1.00 54.47 79 SER A O 1
#

Mean predicted aligned error: 7.12 Å

Secondary structure (DSSP, 8-state):
------S---HHHHHHHHHHHHHHHHHHHHTT-HHHHHHHHHHHHHTT----HHHHHHHHHHHHHHHHHHHHHHHHTT-